Protein AF-A0AAV0YA44-F1 (afdb_monomer)

Solvent-accessible surface area (backbone atoms only — not comparable to full-atom values): 7292 Å² total; per-residue (Å²): 140,82,87,86,82,79,87,81,67,75,74,74,80,68,86,84,54,97,84,43,70,65,46,53,48,53,52,44,52,53,51,27,70,76,61,67,77,40,56,68,60,46,52,53,51,51,52,55,67,67,41,78,85,47,65,68,59,53,51,53,53,51,51,53,48,49,49,49,61,62,66,42,52,84,79,44,56,67,88,58,48,52,60,53,52,48,45,67,70,46,40,81,73,45,66,82,51,63,61,69,60,52,50,53,57,54,19,71,73,36,77,68,40,32,70,75,73,107

InterPro domains:
  IPR008906 HAT, C-terminal dimerisation domain [PF05699] (25-87)
  IPR012337 Ribonuclease H-like superfamily [SSF53098] (38-87)

Mean predicted aligned error: 12.28 Å

Sequence (118 aa):
MTSDSEDEFDSINCNSCWKCIACAFKIVTQLSCHSGMYNNLYQVFKYIMLLPSTQVTCERVFSKLKVIKTKLRSSLDQQHLEPLMLMAIEKDITLNVDKIKLIDDIAKSSKEMTRLLI

pLDDT: mean 75.14, std 14.19, range [29.17, 88.69]

Secondary structure (DSSP, 8-state):
--------------SS-SS-HHHHHHHHHHHHHHHSTTHHHHHHHHHHHHS-S-HHHHHHHHHHHHHIIIIITTTS-HHHHHHHHHHHHSHHHHTTS-HHHHHHHHHHH-HHHHHHH-

Structure (mmCIF, N/CA/C/O backbone):
data_AF-A0AAV0YA44-F1
#
_entry.id   AF-A0AAV0YA44-F1
#
loop_
_atom_site.group_PDB
_atom_site.id
_atom_site.type_symbol
_atom_site.label_atom_id
_atom_site.label_alt_id
_atom_site.label_comp_id
_at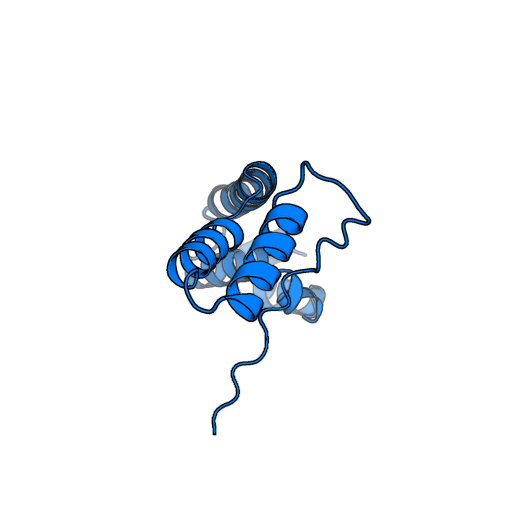om_site.label_asym_id
_atom_site.label_entity_id
_atom_site.label_seq_id
_atom_site.pdbx_PDB_ins_code
_atom_site.Cartn_x
_atom_site.Cartn_y
_atom_site.Cartn_z
_atom_site.occupancy
_atom_site.B_iso_or_equiv
_atom_site.auth_seq_id
_atom_site.auth_comp_id
_atom_site.auth_asym_id
_atom_site.auth_atom_id
_atom_site.pdbx_PDB_model_num
ATOM 1 N N . MET A 1 1 ? 28.865 -13.445 -1.579 1.00 29.17 1 MET A N 1
ATOM 2 C CA . MET A 1 1 ? 28.251 -12.814 -0.392 1.00 29.17 1 MET A CA 1
ATOM 3 C C . MET A 1 1 ? 28.233 -11.322 -0.647 1.00 29.17 1 MET A C 1
ATOM 5 O O . MET A 1 1 ? 29.306 -10.790 -0.864 1.00 29.17 1 MET A O 1
ATOM 9 N N . THR A 1 2 ? 27.119 -10.616 -0.731 1.00 29.84 2 THR A N 1
ATOM 10 C CA . THR A 1 2 ? 25.737 -10.887 -0.321 1.00 29.84 2 THR A CA 1
ATOM 11 C C . THR A 1 2 ? 24.782 -10.655 -1.490 1.00 29.84 2 THR A C 1
ATOM 13 O O . THR A 1 2 ? 25.008 -9.822 -2.358 1.00 29.84 2 THR A O 1
ATOM 16 N N . SER A 1 3 ? 23.776 -11.512 -1.511 1.00 36.09 3 SER A N 1
ATOM 17 C CA . SER A 1 3 ? 22.581 -11.547 -2.338 1.00 36.09 3 SER A CA 1
ATOM 18 C C . SER A 1 3 ? 21.635 -10.400 -1.985 1.00 36.09 3 SER A C 1
ATOM 20 O O . SER A 1 3 ? 21.159 -10.377 -0.854 1.00 36.09 3 SER A O 1
ATOM 22 N N . ASP A 1 4 ? 21.324 -9.544 -2.957 1.00 31.22 4 ASP A N 1
ATOM 23 C CA . ASP A 1 4 ? 20.154 -8.660 -2.921 1.00 31.22 4 ASP A CA 1
ATOM 24 C C . ASP A 1 4 ? 19.145 -9.168 -3.964 1.00 31.22 4 ASP A C 1
ATOM 26 O O . ASP A 1 4 ? 19.125 -8.763 -5.127 1.00 31.22 4 ASP A O 1
ATOM 30 N N . SER A 1 5 ? 18.375 -10.161 -3.529 1.00 45.78 5 SER A N 1
ATOM 31 C CA . SER A 1 5 ? 16.993 -10.412 -3.950 1.00 45.78 5 SER A CA 1
ATOM 32 C C . SER A 1 5 ? 16.136 -9.417 -3.130 1.00 45.78 5 SER A C 1
ATOM 34 O O . SER A 1 5 ? 16.493 -9.152 -1.989 1.00 45.78 5 SER A O 1
ATOM 36 N N . GLU A 1 6 ? 15.043 -8.788 -3.548 1.00 41.53 6 GLU A N 1
ATOM 37 C CA . GLU A 1 6 ? 13.995 -9.105 -4.511 1.00 41.53 6 GLU A CA 1
ATOM 38 C C . GLU A 1 6 ? 13.384 -7.757 -4.948 1.00 41.53 6 GLU A C 1
ATOM 40 O O . GLU A 1 6 ? 12.667 -7.128 -4.178 1.00 41.53 6 GLU A O 1
ATOM 45 N N . ASP A 1 7 ? 13.652 -7.292 -6.169 1.00 37.34 7 ASP A N 1
ATOM 46 C CA . ASP A 1 7 ? 12.777 -6.301 -6.808 1.00 37.34 7 ASP A CA 1
ATOM 47 C C . ASP A 1 7 ? 11.841 -7.091 -7.724 1.00 37.34 7 ASP A C 1
ATOM 49 O O . ASP A 1 7 ? 12.048 -7.175 -8.940 1.00 37.34 7 ASP A O 1
ATOM 53 N N . GLU A 1 8 ? 10.837 -7.741 -7.131 1.00 40.41 8 GLU A N 1
ATOM 54 C CA . GLU A 1 8 ? 9.731 -8.339 -7.878 1.00 40.41 8 GLU A CA 1
ATOM 55 C C . GLU A 1 8 ? 8.846 -7.198 -8.398 1.00 40.41 8 GLU A C 1
ATOM 57 O O . GLU A 1 8 ? 7.779 -6.871 -7.886 1.00 40.41 8 GLU A O 1
ATOM 62 N N . PHE A 1 9 ? 9.368 -6.510 -9.415 1.00 45.44 9 PHE A N 1
ATOM 63 C CA . PHE A 1 9 ? 8.619 -5.568 -10.222 1.00 45.44 9 PHE A CA 1
ATOM 64 C C . PHE A 1 9 ? 7.595 -6.408 -10.967 1.00 45.44 9 PHE A C 1
ATOM 66 O O . PHE A 1 9 ? 7.947 -7.043 -11.966 1.00 45.44 9 PHE A O 1
ATOM 73 N N . ASP A 1 10 ? 6.373 -6.463 -10.426 1.00 40.47 10 ASP A N 1
ATOM 74 C CA . ASP A 1 10 ? 5.229 -7.154 -11.010 1.00 40.47 10 ASP A CA 1
ATOM 75 C C . ASP A 1 10 ? 5.307 -7.014 -12.523 1.00 40.47 10 ASP A C 1
ATOM 77 O O . ASP A 1 10 ? 5.203 -5.915 -13.086 1.00 40.47 10 ASP A O 1
ATOM 81 N N . SER A 1 11 ? 5.640 -8.128 -13.175 1.00 48.25 11 SER A N 1
ATOM 82 C CA . SER A 1 11 ? 5.922 -8.111 -14.595 1.00 48.25 11 SER A CA 1
ATOM 83 C C . SER A 1 11 ? 4.658 -7.623 -15.291 1.00 48.25 11 SER A C 1
ATOM 85 O O . SER A 1 11 ? 3.640 -8.313 -15.333 1.00 48.25 11 SER A O 1
ATOM 87 N N . ILE A 1 12 ? 4.697 -6.396 -15.819 1.00 55.06 12 ILE A N 1
ATOM 88 C CA . ILE A 1 12 ? 3.664 -5.900 -16.721 1.00 55.06 12 ILE A CA 1
ATOM 89 C C . ILE A 1 12 ? 3.826 -6.747 -17.977 1.00 55.06 12 ILE A C 1
ATOM 91 O O . ILE A 1 12 ? 4.570 -6.405 -18.900 1.00 55.06 12 ILE A O 1
ATOM 95 N N . ASN A 1 13 ? 3.181 -7.912 -17.971 1.00 56.84 13 ASN A N 1
ATOM 96 C CA . ASN A 1 13 ? 3.210 -8.858 -19.063 1.00 56.84 13 ASN A CA 1
ATOM 97 C C . ASN A 1 13 ? 2.310 -8.316 -20.171 1.00 56.84 13 ASN A C 1
ATOM 99 O O . ASN A 1 13 ? 1.163 -8.720 -20.358 1.00 56.84 13 ASN A O 1
ATOM 103 N N . CYS A 1 14 ? 2.818 -7.305 -20.869 1.00 53.88 14 CYS A N 1
ATOM 104 C CA . CYS A 1 14 ? 2.181 -6.775 -22.049 1.00 53.88 14 CYS A CA 1
ATOM 105 C C . CYS A 1 14 ? 2.561 -7.667 -23.229 1.00 53.88 14 CYS A C 1
ATOM 107 O O . CYS A 1 14 ? 3.653 -7.554 -23.795 1.00 53.88 14 CYS A O 1
ATOM 109 N N . ASN A 1 15 ? 1.639 -8.548 -23.612 1.00 61.81 15 ASN A N 1
ATOM 110 C CA . ASN A 1 15 ? 1.715 -9.232 -24.892 1.00 61.81 15 ASN A CA 1
ATOM 111 C C . ASN A 1 15 ? 1.514 -8.194 -26.012 1.00 61.81 15 ASN A C 1
ATOM 113 O O . ASN A 1 15 ? 0.400 -7.785 -26.326 1.00 61.81 15 ASN A O 1
ATOM 117 N N . SER A 1 16 ? 2.644 -7.746 -26.570 1.00 61.41 16 SER A N 1
ATOM 118 C CA . SER A 1 16 ? 2.792 -7.047 -27.854 1.00 61.41 16 SER A CA 1
ATOM 119 C C . SER A 1 16 ? 2.024 -5.731 -28.042 1.00 61.41 16 SER A C 1
ATOM 121 O O . SER A 1 16 ? 1.274 -5.589 -29.007 1.00 61.41 16 SER A O 1
ATOM 123 N N . CYS A 1 17 ? 2.246 -4.717 -27.203 1.00 67.12 17 CYS A N 1
ATOM 124 C CA . CYS A 1 17 ? 1.828 -3.352 -27.546 1.00 67.12 17 CYS A CA 1
ATOM 125 C C . CYS A 1 17 ? 3.044 -2.430 -27.753 1.00 67.12 17 CYS A C 1
ATOM 127 O O . CYS A 1 17 ? 4.068 -2.569 -27.099 1.00 67.12 17 CYS A O 1
ATOM 129 N N . TRP A 1 18 ? 2.962 -1.491 -28.699 1.00 59.88 18 TRP A N 1
ATOM 130 C CA . TRP A 1 18 ? 4.047 -0.534 -28.997 1.00 59.88 18 TRP A CA 1
ATOM 131 C C . TRP A 1 18 ? 3.901 0.790 -28.233 1.00 59.88 18 TRP A C 1
ATOM 133 O O . TRP A 1 18 ? 4.608 1.756 -28.498 1.00 59.88 18 TRP A O 1
ATOM 143 N N . LYS A 1 19 ? 2.939 0.859 -27.308 1.00 68.50 19 LYS A N 1
ATOM 144 C CA . LYS A 1 19 ? 2.546 2.097 -26.621 1.00 68.50 19 LYS A CA 1
ATOM 145 C C . LYS A 1 19 ? 2.846 2.076 -25.123 1.00 68.50 19 LYS A C 1
ATOM 147 O O . LYS A 1 19 ? 2.660 3.094 -24.467 1.00 68.50 19 LYS A O 1
ATOM 152 N N . CYS A 1 20 ? 3.271 0.937 -24.570 1.00 76.31 20 CYS A N 1
ATOM 153 C CA . CYS A 1 20 ? 3.483 0.795 -23.135 1.00 76.31 20 CYS A CA 1
ATOM 154 C C 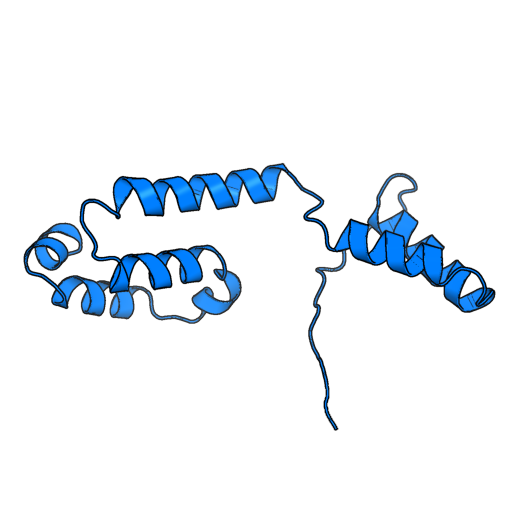. CYS A 1 20 ? 4.934 1.060 -22.727 1.00 76.31 20 CYS A C 1
ATOM 156 O O . CYS A 1 20 ? 5.872 0.646 -23.410 1.00 76.31 20 CYS A O 1
ATOM 158 N N . ILE A 1 21 ? 5.111 1.693 -21.567 1.00 74.62 21 ILE A N 1
ATOM 159 C CA . ILE A 1 21 ? 6.427 1.934 -20.963 1.00 74.62 21 ILE A CA 1
ATOM 160 C C . ILE A 1 21 ? 7.178 0.619 -20.694 1.00 74.62 21 ILE A C 1
ATOM 162 O O . ILE A 1 21 ? 8.373 0.553 -20.956 1.00 74.62 21 ILE A O 1
ATOM 166 N N . ALA A 1 22 ? 6.490 -0.459 -20.296 1.00 76.19 22 ALA A N 1
ATOM 167 C CA . ALA A 1 22 ? 7.114 -1.774 -20.096 1.00 76.19 22 ALA A CA 1
ATOM 168 C C . ALA A 1 22 ? 7.662 -2.387 -21.405 1.00 76.19 22 ALA A C 1
ATOM 170 O O . ALA A 1 22 ? 8.708 -3.032 -21.427 1.00 76.19 22 ALA A O 1
ATOM 171 N N . CYS A 1 23 ? 6.982 -2.132 -22.520 1.00 77.62 23 CYS A N 1
ATOM 172 C CA . CYS A 1 23 ? 7.342 -2.585 -23.856 1.00 77.62 23 CYS A CA 1
ATOM 173 C C . CYS A 1 23 ? 8.561 -1.802 -24.363 1.00 77.62 23 CYS A C 1
ATOM 175 O O . CYS A 1 23 ? 9.514 -2.389 -24.873 1.00 77.62 23 CYS A O 1
ATOM 177 N N . ALA A 1 24 ? 8.559 -0.482 -24.146 1.00 78.75 24 ALA A N 1
ATOM 178 C CA . ALA A 1 24 ? 9.704 0.383 -24.411 1.00 78.75 24 ALA A CA 1
ATOM 179 C C . ALA A 1 24 ? 10.922 -0.019 -23.562 1.00 78.75 24 ALA A C 1
ATOM 181 O O . ALA A 1 24 ? 12.025 -0.130 -24.091 1.00 78.75 24 ALA A O 1
ATOM 182 N N . PHE A 1 25 ? 10.720 -0.332 -22.278 1.00 80.31 25 PHE A N 1
ATOM 183 C CA . PHE A 1 25 ? 11.774 -0.820 -21.388 1.00 80.31 25 PHE A CA 1
ATOM 184 C C . PHE A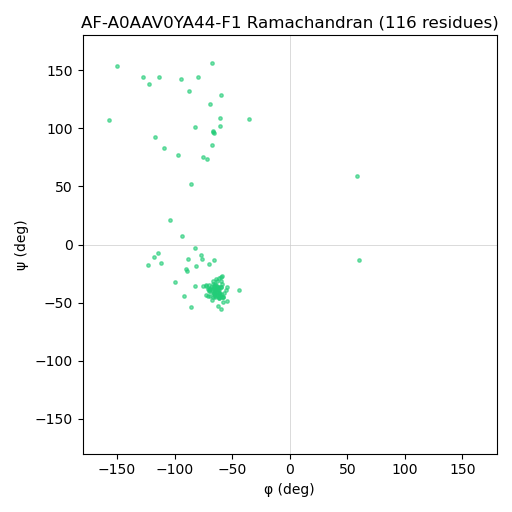 1 25 ? 12.396 -2.127 -21.897 1.00 80.31 25 PHE A C 1
ATOM 186 O O . PHE A 1 25 ? 13.617 -2.244 -21.935 1.00 80.31 25 PHE A O 1
ATOM 193 N N . LYS A 1 26 ? 11.582 -3.076 -22.382 1.00 81.00 26 LYS A N 1
ATOM 194 C CA . LYS A 1 26 ? 12.060 -4.338 -22.974 1.00 81.00 26 LYS A CA 1
ATOM 195 C C . LYS A 1 26 ? 12.926 -4.130 -24.224 1.00 81.00 26 LYS A C 1
ATOM 197 O O . LYS A 1 26 ? 13.899 -4.848 -24.427 1.00 81.00 26 LYS A O 1
ATOM 202 N N . ILE A 1 27 ? 12.595 -3.143 -25.056 1.00 79.75 27 ILE A N 1
ATOM 203 C CA . ILE A 1 27 ? 13.399 -2.791 -26.238 1.00 79.75 27 ILE A CA 1
ATOM 204 C C . ILE A 1 27 ? 14.732 -2.171 -25.802 1.00 79.75 27 ILE A C 1
ATOM 206 O O . ILE A 1 27 ? 15.787 -2.537 -26.318 1.00 79.75 27 ILE A O 1
ATOM 210 N N . VAL A 1 28 ? 14.697 -1.266 -24.820 1.00 79.38 28 VAL A N 1
ATOM 211 C CA . VAL A 1 28 ? 15.896 -0.619 -24.271 1.00 79.38 28 VAL A CA 1
ATOM 212 C C . VAL A 1 28 ? 16.843 -1.643 -23.640 1.00 79.38 28 VAL A C 1
ATOM 214 O O . VAL A 1 28 ? 18.047 -1.571 -23.871 1.00 79.38 28 VAL A O 1
ATOM 217 N N . THR A 1 29 ? 16.333 -2.627 -22.894 1.00 77.00 29 THR A N 1
ATOM 218 C CA . THR A 1 29 ? 17.168 -3.683 -22.298 1.00 77.00 29 THR A CA 1
ATOM 219 C C . THR A 1 29 ? 17.805 -4.585 -23.348 1.00 77.00 29 THR A C 1
ATOM 221 O O . THR A 1 29 ? 18.997 -4.880 -23.254 1.00 77.00 29 THR A O 1
ATOM 224 N N . GLN A 1 30 ? 17.054 -4.970 -24.384 1.00 78.75 30 GLN A N 1
ATOM 225 C CA . GLN A 1 30 ? 17.587 -5.742 -25.509 1.00 78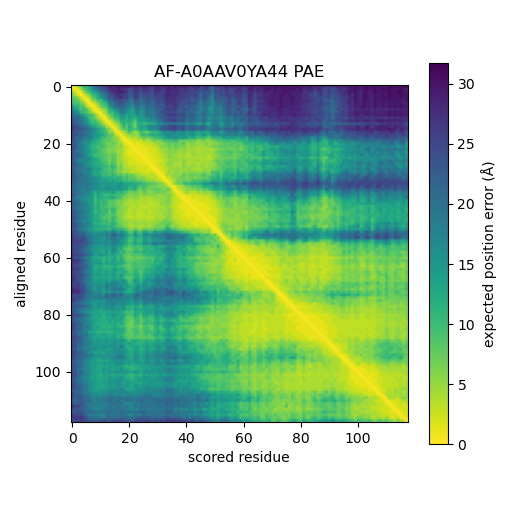.75 30 GLN A CA 1
ATOM 226 C C . GLN A 1 30 ? 18.685 -4.976 -26.264 1.00 78.75 30 GLN A C 1
ATOM 228 O O . GLN A 1 30 ? 19.725 -5.552 -26.586 1.00 78.75 30 GLN A O 1
ATOM 233 N N . LEU A 1 31 ? 18.500 -3.673 -26.494 1.00 74.50 31 LEU A N 1
ATOM 234 C CA . LEU A 1 31 ? 19.471 -2.836 -27.203 1.00 74.50 31 LEU A CA 1
ATOM 235 C C . LEU A 1 31 ? 20.758 -2.610 -26.390 1.00 74.50 31 LEU A C 1
ATOM 237 O O . LEU A 1 31 ? 21.860 -2.639 -26.942 1.00 74.50 31 LEU A O 1
ATOM 241 N N . SER A 1 32 ? 20.636 -2.436 -25.073 1.00 75.88 32 SER A N 1
ATOM 242 C CA . SER A 1 32 ? 21.786 -2.333 -24.168 1.00 75.88 32 SER A CA 1
ATOM 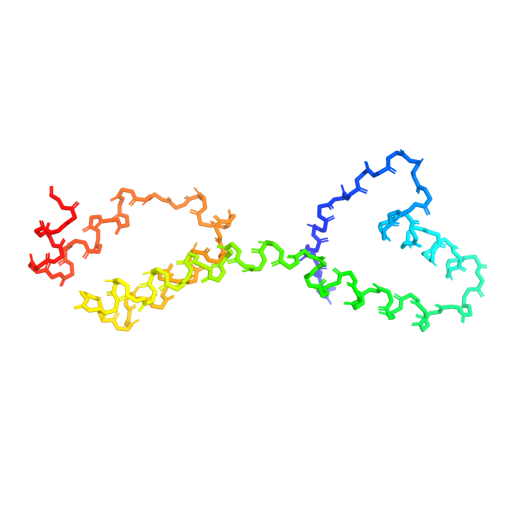243 C C . SER A 1 32 ? 22.587 -3.635 -24.092 1.00 75.88 32 SER A C 1
ATOM 245 O O . SER A 1 32 ? 23.813 -3.581 -24.027 1.00 75.88 32 SER A O 1
ATOM 247 N N . CYS A 1 33 ? 21.919 -4.794 -24.162 1.00 65.38 33 CYS A N 1
ATOM 248 C CA . CYS A 1 33 ? 22.562 -6.111 -24.170 1.00 65.38 33 CYS A CA 1
ATOM 249 C C . CYS A 1 33 ? 23.301 -6.400 -25.489 1.00 65.38 33 CYS A C 1
ATOM 251 O O . CYS A 1 33 ? 24.399 -6.947 -25.463 1.00 65.38 33 CYS A O 1
ATOM 253 N N . HIS A 1 34 ? 22.737 -5.992 -26.631 1.00 69.00 34 HIS A N 1
ATOM 254 C CA . HIS A 1 34 ? 23.349 -6.217 -27.943 1.00 69.00 34 HIS A CA 1
ATOM 255 C C . HIS A 1 34 ? 24.541 -5.287 -28.221 1.00 69.00 34 HIS A C 1
ATOM 257 O O . HIS A 1 34 ? 25.504 -5.697 -28.865 1.00 69.00 34 HIS A O 1
ATOM 263 N N . SER A 1 35 ? 24.483 -4.032 -27.762 1.00 63.31 35 SER A N 1
ATOM 264 C CA . SER A 1 35 ? 25.429 -3.007 -28.218 1.00 63.31 35 SER A CA 1
ATOM 265 C C . SER A 1 35 ? 26.319 -2.420 -27.122 1.00 63.31 35 SER A C 1
ATOM 267 O O . SER A 1 35 ? 27.235 -1.686 -27.467 1.00 63.31 35 SER A O 1
ATOM 269 N N . GLY A 1 36 ? 26.084 -2.673 -25.825 1.00 66.25 36 GLY A N 1
ATOM 270 C CA . GLY A 1 36 ? 26.913 -2.195 -24.695 1.00 66.25 36 GLY A CA 1
ATOM 271 C C . GLY A 1 36 ? 27.047 -0.665 -24.530 1.00 66.25 36 GLY A C 1
ATOM 272 O O . GLY A 1 36 ? 27.471 -0.183 -23.484 1.00 66.25 36 GLY A O 1
ATOM 273 N N . MET A 1 37 ? 26.655 0.119 -25.537 1.00 69.06 37 MET A N 1
ATOM 274 C CA . MET A 1 37 ? 26.828 1.571 -25.628 1.00 69.06 37 MET A CA 1
ATOM 275 C C . MET A 1 37 ? 25.671 2.361 -24.996 1.00 69.06 37 MET A C 1
ATOM 277 O O . MET A 1 37 ? 25.802 3.559 -24.762 1.00 69.06 37 MET A O 1
ATOM 281 N N . TYR A 1 38 ? 24.547 1.707 -24.680 1.00 73.06 38 TYR A N 1
ATOM 282 C CA . TYR A 1 38 ? 23.311 2.362 -24.221 1.00 73.06 38 TYR A CA 1
ATOM 283 C C . TYR A 1 38 ? 23.045 2.233 -22.710 1.00 73.06 38 TYR A C 1
ATOM 285 O O . TYR A 1 38 ? 21.920 2.439 -22.253 1.00 73.06 38 TYR A O 1
ATOM 293 N N . ASN A 1 39 ? 24.082 1.965 -21.908 1.00 78.69 39 ASN A N 1
ATOM 294 C CA . ASN A 1 39 ? 23.972 1.827 -20.448 1.00 78.69 39 ASN A CA 1
ATOM 295 C C . ASN A 1 39 ? 23.339 3.049 -19.762 1.00 78.69 39 ASN A C 1
ATOM 297 O O . ASN A 1 39 ? 22.513 2.893 -18.867 1.00 78.69 39 ASN A O 1
ATOM 301 N N . ASN A 1 40 ? 23.660 4.266 -20.214 1.00 81.50 40 ASN A N 1
ATOM 302 C CA . ASN A 1 40 ? 23.061 5.488 -19.664 1.00 81.50 40 ASN A CA 1
ATOM 303 C C . ASN A 1 40 ? 21.548 5.548 -19.906 1.00 81.50 40 ASN A C 1
ATOM 305 O O . ASN A 1 40 ? 20.790 5.949 -19.027 1.00 81.50 40 ASN A O 1
ATOM 309 N N . LEU A 1 41 ? 21.102 5.108 -21.083 1.00 82.12 41 LEU A N 1
ATOM 310 C CA . LEU A 1 41 ? 19.689 5.102 -21.444 1.00 82.12 41 LEU A CA 1
ATOM 311 C C . LEU A 1 41 ? 18.932 4.045 -20.631 1.00 82.12 41 LEU A C 1
ATOM 313 O O . LEU A 1 41 ? 17.856 4.329 -20.114 1.00 82.12 41 LEU A O 1
ATOM 317 N N . TYR A 1 42 ? 19.538 2.874 -20.419 1.00 82.75 42 TYR A N 1
ATOM 318 C CA . TYR A 1 42 ? 19.005 1.862 -19.506 1.00 82.75 42 TYR A CA 1
ATOM 319 C C . TYR A 1 42 ? 18.842 2.390 -18.073 1.00 82.75 42 TYR A C 1
ATOM 321 O O . TYR A 1 42 ? 17.779 2.208 -17.482 1.00 82.75 42 TYR A O 1
ATOM 329 N N . GLN A 1 43 ? 19.838 3.102 -17.537 1.00 82.94 43 GLN A N 1
ATOM 330 C CA . GLN A 1 43 ? 19.756 3.654 -16.181 1.00 82.94 43 GLN A CA 1
ATOM 331 C C . GLN A 1 43 ? 18.659 4.713 -16.044 1.00 82.94 43 GLN A C 1
ATOM 333 O O . GLN A 1 43 ? 17.869 4.656 -15.106 1.00 82.94 43 GLN A O 1
ATOM 338 N N . VAL A 1 44 ? 18.543 5.638 -17.001 1.00 85.25 44 VAL A N 1
ATOM 339 C CA . VAL A 1 44 ? 17.465 6.643 -17.002 1.00 85.25 44 VAL A CA 1
ATOM 340 C C . VAL A 1 44 ? 16.091 5.972 -17.032 1.00 85.25 44 VAL A C 1
ATOM 342 O O . VAL A 1 44 ? 15.217 6.319 -16.242 1.00 85.25 44 VAL A O 1
ATOM 345 N N . PHE A 1 45 ? 15.907 4.967 -17.888 1.00 80.56 45 PHE A N 1
ATOM 346 C CA . PHE A 1 45 ? 14.651 4.222 -17.957 1.00 80.56 45 PHE A CA 1
ATOM 347 C C . PHE A 1 45 ? 14.366 3.408 -16.690 1.00 80.56 45 PHE A C 1
ATOM 349 O O . PHE A 1 45 ? 13.208 3.311 -16.287 1.00 80.56 45 PHE A O 1
ATOM 356 N N . LYS A 1 46 ? 15.399 2.880 -16.025 1.00 82.38 46 LYS A N 1
ATOM 357 C CA . LYS A 1 46 ? 15.268 2.232 -14.717 1.00 82.38 46 LYS A CA 1
ATOM 358 C C . LYS A 1 46 ? 14.741 3.213 -13.666 1.00 82.38 46 LYS A C 1
ATOM 360 O O . LYS A 1 46 ? 13.804 2.876 -12.949 1.00 82.38 46 LYS A O 1
ATOM 365 N N . TYR A 1 47 ? 15.263 4.440 -13.617 1.00 83.88 47 TYR A N 1
ATOM 366 C CA . TYR A 1 47 ? 14.746 5.474 -12.711 1.00 83.88 47 TYR A CA 1
ATOM 367 C C . TYR A 1 47 ? 13.309 5.888 -13.045 1.00 83.88 47 TYR A C 1
ATOM 369 O O . TYR A 1 47 ? 12.508 6.085 -12.138 1.00 83.88 47 TYR A O 1
ATOM 377 N N . ILE A 1 48 ? 12.957 5.978 -14.329 1.00 81.56 48 ILE A N 1
ATOM 378 C CA . ILE A 1 48 ? 11.587 6.291 -14.766 1.00 81.56 48 ILE A CA 1
ATOM 379 C C . ILE A 1 48 ? 10.601 5.181 -14.377 1.00 81.56 48 ILE A C 1
ATOM 381 O O . ILE A 1 48 ? 9.476 5.488 -14.000 1.00 81.56 48 ILE A O 1
ATOM 385 N N . MET A 1 49 ? 11.014 3.912 -14.444 1.00 74.12 49 MET A N 1
ATOM 386 C CA . MET A 1 49 ? 10.208 2.773 -13.982 1.00 74.12 49 MET A CA 1
ATOM 387 C C . MET A 1 49 ? 10.071 2.740 -12.454 1.00 74.12 49 MET A C 1
ATOM 389 O O . MET A 1 49 ? 9.022 2.353 -11.952 1.00 74.12 49 MET A O 1
ATOM 393 N N . LEU A 1 50 ? 11.111 3.158 -11.723 1.00 76.62 50 LEU A N 1
ATOM 394 C CA . LEU A 1 50 ? 11.098 3.235 -10.259 1.00 76.62 50 LEU A CA 1
ATOM 395 C C . LEU A 1 50 ? 10.229 4.391 -9.742 1.00 76.62 50 LEU A C 1
ATOM 397 O O . LEU A 1 50 ? 9.587 4.281 -8.699 1.00 76.62 50 LEU A O 1
ATOM 401 N N . LEU A 1 51 ? 10.208 5.513 -10.465 1.00 76.12 51 LEU A N 1
AT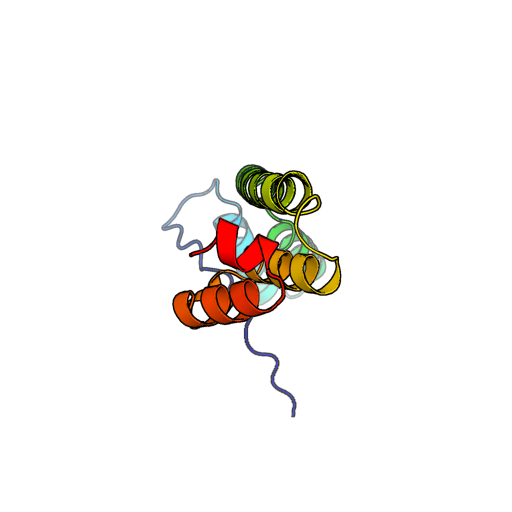OM 402 C CA . LEU A 1 51 ? 9.282 6.601 -10.184 1.00 76.12 51 LEU A CA 1
ATOM 403 C C . LEU A 1 51 ? 7.858 6.050 -10.316 1.00 76.12 51 LEU A C 1
ATOM 405 O O . LEU A 1 51 ? 7.544 5.435 -11.335 1.00 76.12 51 LEU A O 1
ATOM 409 N N . PRO A 1 52 ? 6.982 6.248 -9.316 1.00 63.38 52 PRO A N 1
ATOM 410 C CA . PRO A 1 52 ? 5.655 5.661 -9.338 1.00 63.38 52 PRO A CA 1
ATOM 411 C C . PRO A 1 52 ? 4.890 6.167 -10.563 1.00 63.38 52 PRO A C 1
ATOM 413 O O . PRO A 1 52 ? 4.377 7.283 -10.600 1.00 63.38 52 PRO A O 1
ATOM 416 N N . SER A 1 53 ? 4.822 5.313 -11.584 1.00 58.53 53 SER A N 1
ATOM 417 C CA . SER A 1 53 ? 4.282 5.636 -12.907 1.00 58.53 53 SER A CA 1
ATOM 418 C C . SER A 1 53 ? 2.780 5.931 -12.876 1.00 58.53 53 SER A C 1
ATOM 420 O O . SER A 1 53 ? 2.232 6.435 -13.857 1.00 58.53 53 SER A O 1
ATOM 422 N N . THR A 1 54 ? 2.091 5.610 -11.779 1.00 63.66 54 THR A N 1
ATOM 423 C CA . THR A 1 54 ? 0.643 5.764 -11.660 1.00 63.66 54 THR A CA 1
ATOM 424 C C . THR A 1 54 ? 0.311 6.766 -10.561 1.00 63.66 54 THR A C 1
ATOM 426 O O . THR A 1 54 ? 0.130 6.415 -9.396 1.00 63.66 54 THR A O 1
ATOM 429 N N . GLN A 1 55 ? 0.169 8.035 -10.954 1.00 66.19 55 GLN A N 1
ATOM 430 C CA . GLN A 1 55 ? -0.341 9.112 -10.096 1.00 66.19 55 GLN A CA 1
ATOM 431 C C . GLN A 1 55 ? -1.581 8.667 -9.294 1.00 66.19 55 GLN A C 1
ATOM 433 O O . GLN A 1 55 ? -1.681 8.933 -8.101 1.00 66.19 55 GLN A O 1
ATOM 438 N N . VAL A 1 56 ? -2.468 7.883 -9.917 1.00 74.12 56 VAL A N 1
ATOM 439 C CA . VAL A 1 56 ? -3.690 7.341 -9.301 1.00 74.12 56 VAL A CA 1
ATOM 440 C C . VAL A 1 56 ? -3.410 6.428 -8.097 1.00 74.12 56 VAL A C 1
ATOM 442 O O . VAL A 1 56 ? -4.144 6.464 -7.108 1.00 74.12 56 VAL A O 1
ATOM 445 N N . THR A 1 57 ? -2.367 5.597 -8.147 1.00 71.81 57 THR A N 1
ATOM 446 C CA . THR A 1 57 ? -2.022 4.695 -7.034 1.00 71.81 57 THR A CA 1
ATOM 447 C C . THR A 1 57 ? -1.471 5.493 -5.863 1.00 71.81 57 THR A C 1
ATOM 449 O O . THR A 1 57 ? -1.925 5.304 -4.734 1.00 71.81 57 THR A O 1
ATOM 452 N N . CYS A 1 58 ? -0.587 6.457 -6.137 1.00 77.62 58 CYS A N 1
ATOM 453 C CA . CYS A 1 58 ? -0.092 7.393 -5.132 1.00 77.62 58 CYS A CA 1
ATOM 454 C C . CYS A 1 58 ? -1.238 8.173 -4.484 1.00 77.62 58 CYS A C 1
ATOM 456 O O . CYS A 1 58 ? -1.350 8.184 -3.262 1.00 77.62 58 CYS A O 1
ATOM 458 N N . GLU A 1 59 ? -2.139 8.762 -5.274 1.00 81.06 59 GLU A N 1
ATOM 459 C CA . GLU A 1 59 ? -3.313 9.482 -4.767 1.00 81.06 59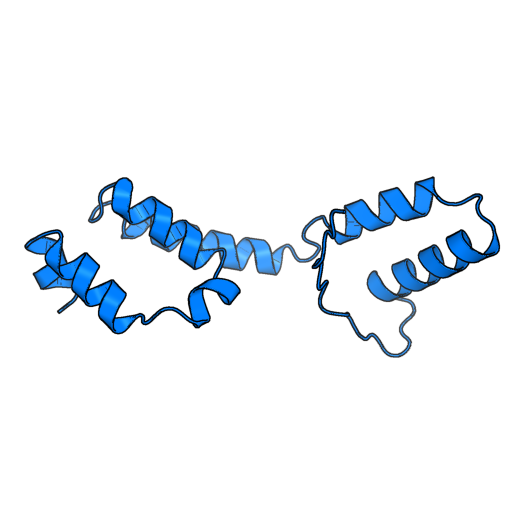 GLU A CA 1
ATOM 460 C C . GLU A 1 59 ? -4.188 8.593 -3.875 1.00 81.06 59 GLU A C 1
ATOM 462 O O . GLU A 1 59 ? -4.624 9.017 -2.802 1.00 81.06 59 GLU A O 1
ATOM 467 N N . ARG A 1 60 ? -4.403 7.330 -4.265 1.00 83.75 60 ARG A N 1
ATOM 468 C CA . ARG A 1 60 ? -5.169 6.366 -3.466 1.00 83.75 60 ARG A CA 1
ATOM 469 C C . ARG A 1 60 ? -4.478 6.033 -2.141 1.00 83.75 60 ARG A C 1
ATOM 471 O O . ARG A 1 60 ? -5.164 5.948 -1.119 1.00 83.75 60 ARG A O 1
ATOM 478 N N . VAL A 1 61 ? -3.159 5.835 -2.135 1.00 84.25 61 VAL A N 1
ATOM 479 C CA . VAL A 1 61 ? -2.378 5.559 -0.915 1.00 84.25 61 VAL A CA 1
ATOM 480 C C . VAL A 1 61 ? -2.354 6.790 -0.006 1.00 84.25 61 VAL A C 1
ATOM 482 O O . VAL A 1 61 ? -2.710 6.686 1.168 1.00 84.25 61 VAL A O 1
ATOM 485 N N . PHE A 1 62 ? -2.061 7.973 -0.548 1.00 83.88 62 PHE A N 1
ATOM 486 C CA . PHE A 1 62 ? -2.061 9.229 0.205 1.00 83.88 62 PHE A CA 1
ATOM 487 C C . PHE A 1 62 ? -3.439 9.595 0.750 1.00 83.88 62 PHE A C 1
ATOM 489 O O . PHE A 1 62 ? -3.532 10.092 1.868 1.00 83.88 62 PHE A O 1
ATOM 496 N N . SER A 1 63 ? -4.518 9.314 0.018 1.00 87.56 63 SER A N 1
ATOM 497 C CA . SER A 1 63 ? -5.883 9.505 0.516 1.00 87.56 63 SER A CA 1
ATOM 498 C C . SER A 1 63 ? -6.150 8.639 1.753 1.00 87.56 63 SER A C 1
ATOM 500 O O . SER A 1 63 ? -6.627 9.139 2.774 1.00 87.56 63 SER A O 1
ATOM 502 N N . LYS A 1 64 ? -5.747 7.360 1.724 1.00 85.50 64 LYS A N 1
ATOM 503 C CA . LYS A 1 64 ? -5.861 6.459 2.885 1.00 85.50 64 LYS A CA 1
ATOM 504 C C . LYS A 1 64 ? -4.987 6.916 4.055 1.00 85.50 64 LYS A C 1
ATOM 506 O O . LYS A 1 64 ? -5.474 6.975 5.182 1.00 85.50 64 LYS A O 1
ATOM 511 N N . LEU A 1 65 ? -3.737 7.299 3.797 1.00 88.31 65 LEU A N 1
ATOM 512 C CA . LEU A 1 65 ? -2.834 7.833 4.820 1.00 88.31 65 LEU A CA 1
ATOM 513 C C . LEU A 1 65 ? -3.353 9.132 5.433 1.00 88.31 65 LEU A C 1
ATOM 515 O O . LEU A 1 65 ? -3.265 9.312 6.642 1.00 88.31 65 LEU A O 1
ATOM 519 N N . LYS A 1 66 ? -3.949 10.017 4.629 1.00 88.25 66 LYS A N 1
ATOM 520 C CA . LYS A 1 66 ? -4.593 11.240 5.113 1.00 88.25 66 LYS A CA 1
ATOM 521 C C . LYS A 1 66 ? -5.737 10.908 6.065 1.00 88.25 66 LYS A C 1
ATOM 523 O O . LYS A 1 66 ? -5.835 11.522 7.118 1.00 88.25 66 LYS A O 1
ATOM 528 N N . VAL A 1 67 ? -6.567 9.915 5.746 1.00 84.44 67 VAL A N 1
ATOM 529 C CA . VAL A 1 67 ? -7.631 9.465 6.657 1.00 84.44 67 VAL A CA 1
ATOM 530 C C . VAL A 1 67 ? -7.048 8.942 7.971 1.00 84.44 67 VAL A C 1
ATOM 532 O O . VAL A 1 67 ? -7.525 9.351 9.0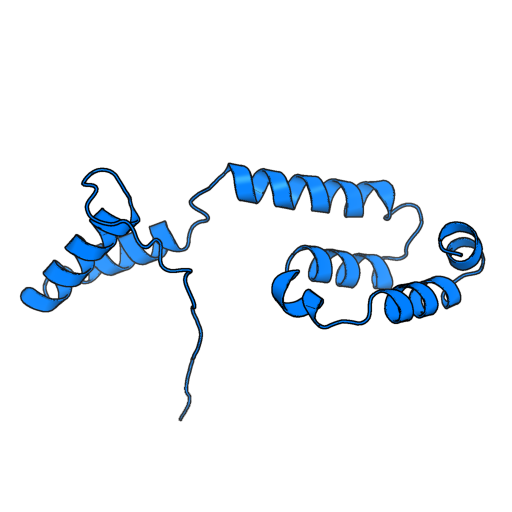26 1.00 84.44 67 VAL A O 1
ATOM 535 N N . ILE A 1 68 ? -6.004 8.110 7.925 1.00 85.38 68 ILE A N 1
ATOM 536 C CA . ILE A 1 68 ? -5.327 7.591 9.125 1.00 85.38 68 ILE A CA 1
ATOM 537 C C . ILE A 1 68 ? -4.763 8.754 9.952 1.00 85.38 68 ILE A C 1
ATOM 539 O O . ILE A 1 68 ? -5.147 8.951 11.101 1.00 85.38 68 ILE A O 1
ATOM 543 N N . LYS A 1 69 ? -3.936 9.604 9.344 1.00 85.19 69 LYS A N 1
ATOM 544 C CA . LYS A 1 69 ? -3.293 10.742 10.006 1.00 85.19 69 LYS A CA 1
ATOM 545 C C . LYS A 1 69 ? -4.279 11.798 10.504 1.00 85.19 69 LYS A C 1
ATOM 547 O O . LYS A 1 69 ? -3.966 12.488 11.459 1.00 85.19 69 LYS A O 1
ATOM 552 N N . THR A 1 70 ? -5.436 11.990 9.880 1.00 83.69 70 THR A N 1
ATOM 553 C CA . THR A 1 70 ? -6.388 13.025 10.314 1.00 83.69 70 THR A CA 1
ATOM 554 C C . THR A 1 70 ? -7.410 12.485 11.306 1.00 83.69 70 THR A C 1
ATOM 556 O O . THR A 1 70 ? -7.673 13.146 12.303 1.00 83.69 70 THR A O 1
ATOM 559 N N . LYS A 1 71 ? -7.982 11.298 11.070 1.00 78.94 71 LYS A N 1
ATOM 560 C CA . LYS A 1 71 ? -9.039 10.755 11.936 1.00 78.94 71 LYS A CA 1
ATOM 561 C C . LYS A 1 71 ? -8.501 10.058 13.178 1.00 78.94 71 LYS A C 1
ATOM 563 O O . LYS A 1 71 ? -9.133 10.137 14.221 1.00 78.94 71 LYS A O 1
ATOM 568 N N . LEU A 1 72 ? -7.361 9.374 13.077 1.00 76.06 72 LEU A N 1
ATOM 569 C CA . LEU A 1 72 ? -6.816 8.620 14.207 1.00 76.06 72 LEU A CA 1
ATOM 570 C C . LEU A 1 72 ? -5.875 9.459 15.079 1.00 76.06 72 LEU A C 1
ATOM 572 O O . LEU A 1 72 ? -5.711 9.150 16.250 1.00 76.06 72 LEU A O 1
ATOM 576 N N . ARG A 1 73 ? -5.310 10.561 14.571 1.00 81.88 73 ARG A N 1
ATOM 577 C CA . ARG A 1 73 ? -4.399 11.442 15.333 1.00 81.88 73 ARG A CA 1
ATOM 578 C C . ARG A 1 73 ? -5.033 12.085 16.561 1.00 81.88 73 ARG A C 1
ATOM 580 O O . ARG A 1 73 ? -4.314 12.382 17.507 1.00 81.88 73 ARG A O 1
ATOM 587 N N . SER A 1 74 ? -6.345 12.312 16.544 1.00 77.44 74 SER A N 1
ATOM 588 C CA . SER A 1 74 ? -7.088 12.837 17.695 1.00 77.44 74 SER A CA 1
ATOM 589 C C . SER A 1 74 ? -7.343 11.790 18.783 1.00 77.44 74 SER A C 1
ATOM 591 O O . SER A 1 74 ? -7.758 12.157 19.875 1.00 77.44 74 SER A O 1
ATOM 593 N N . SER A 1 75 ? -7.123 10.506 18.487 1.00 75.25 75 SER A N 1
ATOM 594 C CA . SER A 1 75 ? -7.473 9.378 19.363 1.00 75.25 75 SER A CA 1
ATOM 595 C C . SER A 1 75 ? -6.280 8.481 19.714 1.00 75.25 75 SER A C 1
ATOM 597 O O . SER A 1 75 ? -6.357 7.729 20.678 1.00 75.25 75 SER A O 1
ATOM 599 N N . LEU A 1 76 ? -5.184 8.560 18.953 1.00 79.50 76 LEU A N 1
ATOM 600 C CA . LEU A 1 76 ? -3.978 7.750 19.106 1.00 79.50 76 LEU A CA 1
ATOM 601 C C . LEU A 1 76 ? -2.740 8.618 19.331 1.00 79.50 76 LEU A C 1
ATOM 603 O O . LEU A 1 76 ? -2.527 9.618 18.639 1.00 79.50 76 LEU A O 1
ATOM 607 N N . ASP A 1 77 ? -1.893 8.175 20.260 1.00 83.06 77 ASP A N 1
ATOM 608 C CA . ASP A 1 77 ? -0.553 8.724 20.433 1.00 83.06 77 ASP A CA 1
ATOM 609 C C . ASP A 1 77 ? 0.344 8.389 19.227 1.00 83.06 77 ASP A C 1
ATOM 611 O O . ASP A 1 77 ? 0.111 7.415 18.499 1.00 83.06 77 ASP A O 1
ATOM 615 N N . GLN A 1 78 ? 1.381 9.200 19.013 1.00 84.19 78 GLN A N 1
ATOM 616 C CA . GLN A 1 78 ? 2.327 9.024 17.913 1.00 84.19 78 GLN A CA 1
ATOM 617 C C . GLN A 1 78 ? 2.940 7.615 17.900 1.00 84.19 78 GLN A C 1
ATOM 619 O O . GLN A 1 78 ? 3.080 7.036 16.823 1.00 84.19 78 GLN A O 1
ATOM 624 N N . GLN A 1 79 ? 3.208 7.038 19.078 1.00 85.25 79 GLN A N 1
ATOM 625 C CA . GLN A 1 79 ? 3.772 5.690 19.220 1.00 85.25 79 GLN A CA 1
ATOM 626 C C . GLN A 1 79 ? 2.910 4.590 18.584 1.00 85.25 79 GLN A C 1
ATOM 628 O O . GLN A 1 79 ? 3.437 3.570 18.150 1.00 85.25 79 GLN A O 1
ATOM 633 N N . HIS A 1 80 ? 1.595 4.797 18.485 1.00 84.06 80 HIS A N 1
ATOM 634 C CA . HIS A 1 80 ? 0.676 3.859 17.838 1.00 84.06 80 HIS A CA 1
ATOM 635 C C . HIS A 1 80 ? 0.313 4.277 16.410 1.00 84.06 80 HIS A C 1
ATOM 637 O O . HIS A 1 80 ? 0.092 3.422 15.556 1.00 84.06 80 HIS A O 1
ATOM 643 N N . LEU A 1 81 ? 0.258 5.580 16.125 1.00 87.00 81 LEU A N 1
ATOM 644 C CA . LEU A 1 81 ? -0.129 6.087 14.809 1.00 87.00 81 LEU A CA 1
ATOM 645 C C . LEU A 1 81 ? 0.922 5.785 13.731 1.00 87.00 81 LEU A C 1
ATOM 647 O O . LEU A 1 81 ? 0.570 5.448 12.602 1.00 87.00 81 LEU A O 1
ATOM 651 N N . GLU A 1 82 ? 2.201 5.913 14.070 1.00 87.81 82 GLU A N 1
ATOM 652 C CA . GLU A 1 82 ? 3.321 5.690 13.156 1.00 87.81 82 GLU A CA 1
ATOM 653 C C . GLU A 1 82 ? 3.414 4.249 12.629 1.00 87.81 82 GLU A C 1
ATOM 655 O O . GLU A 1 82 ? 3.366 4.076 11.406 1.00 87.81 82 GLU A O 1
ATOM 660 N N . PRO A 1 83 ? 3.427 3.204 13.481 1.00 87.38 83 PRO A N 1
ATOM 661 C CA . PRO A 1 83 ? 3.414 1.828 12.991 1.00 87.38 83 PRO A CA 1
ATOM 662 C C . PRO A 1 83 ? 2.129 1.500 12.219 1.00 87.38 83 PRO A C 1
ATOM 664 O O . PRO A 1 83 ? 2.171 0.742 11.253 1.00 87.38 83 PRO A O 1
ATOM 667 N N . LEU A 1 84 ? 0.988 2.106 12.571 1.00 86.38 84 LEU A N 1
ATOM 668 C CA . LEU A 1 84 ? -0.270 1.906 11.844 1.00 86.38 84 LEU A CA 1
ATOM 669 C C . LEU A 1 84 ? -0.239 2.511 10.431 1.00 86.38 84 LEU A C 1
ATOM 671 O O . LEU A 1 84 ? -0.794 1.934 9.494 1.00 86.38 84 LEU A O 1
ATOM 675 N N . MET A 1 85 ? 0.418 3.663 10.260 1.00 88.25 85 MET A N 1
ATOM 676 C CA . MET A 1 85 ? 0.672 4.241 8.938 1.00 88.25 85 MET A CA 1
ATOM 677 C C . MET A 1 85 ? 1.627 3.367 8.127 1.00 88.25 85 MET A C 1
ATOM 679 O O . MET A 1 85 ? 1.361 3.145 6.947 1.00 88.25 85 MET A O 1
ATOM 683 N N . LEU A 1 86 ? 2.682 2.836 8.752 1.00 88.69 86 LEU A N 1
ATOM 684 C CA . LEU A 1 86 ? 3.631 1.945 8.087 1.00 88.69 86 LEU A CA 1
ATOM 685 C C . LEU A 1 86 ? 2.940 0.669 7.587 1.00 88.69 86 LEU A C 1
ATOM 687 O O . LEU A 1 86 ? 3.045 0.339 6.413 1.00 88.69 86 LEU A O 1
ATOM 691 N N . MET A 1 87 ? 2.114 0.039 8.425 1.00 86.38 87 MET A N 1
ATOM 692 C CA . MET A 1 87 ? 1.271 -1.103 8.043 1.00 86.38 87 MET A CA 1
ATOM 693 C C . MET A 1 87 ? 0.283 -0.785 6.906 1.00 86.38 87 MET A C 1
ATOM 695 O O . MET A 1 87 ? -0.122 -1.666 6.147 1.00 86.38 87 MET A O 1
ATOM 699 N N . ALA A 1 88 ? -0.145 0.474 6.772 1.00 85.50 88 ALA A N 1
ATOM 700 C CA . ALA A 1 88 ? -1.025 0.904 5.689 1.00 85.50 88 ALA A CA 1
ATOM 701 C C . ALA A 1 88 ? -0.290 1.176 4.364 1.00 85.50 88 ALA A C 1
ATOM 703 O O . ALA A 1 88 ? -0.955 1.221 3.324 1.00 85.50 88 ALA A O 1
ATOM 704 N N . ILE A 1 89 ? 1.028 1.372 4.399 1.00 86.94 89 ILE A N 1
ATOM 705 C CA . ILE A 1 89 ? 1.893 1.470 3.217 1.00 86.94 89 ILE A CA 1
ATOM 706 C C . ILE A 1 89 ? 2.310 0.057 2.810 1.00 86.94 89 ILE A C 1
ATOM 708 O O . ILE A 1 89 ? 1.993 -0.377 1.708 1.00 86.94 89 ILE A O 1
ATOM 712 N N . GLU A 1 90 ? 2.876 -0.688 3.756 1.00 86.00 90 GLU A N 1
ATOM 713 C CA . GLU A 1 90 ? 3.401 -2.046 3.596 1.00 86.00 90 GLU A CA 1
ATOM 714 C C . GLU A 1 90 ? 2.313 -3.104 3.784 1.00 86.00 90 GLU A C 1
ATOM 716 O O . GLU A 1 90 ? 2.407 -4.030 4.600 1.00 86.00 90 GLU A O 1
ATOM 721 N N . LYS A 1 91 ? 1.209 -2.938 3.053 1.00 81.06 91 LYS A N 1
ATOM 722 C CA . LYS A 1 91 ? 0.051 -3.824 3.198 1.00 81.06 91 LYS A CA 1
ATOM 723 C C . LYS A 1 91 ? 0.381 -5.256 2.845 1.00 81.06 91 LYS A C 1
ATOM 725 O O . LYS A 1 91 ? -0.126 -6.133 3.534 1.00 81.06 91 LYS A O 1
ATOM 730 N N . ASP A 1 92 ? 1.213 -5.462 1.833 1.00 82.31 92 ASP A N 1
ATOM 731 C CA . ASP A 1 92 ? 1.547 -6.785 1.310 1.00 82.31 92 ASP A CA 1
ATOM 732 C C . ASP A 1 92 ? 2.292 -7.620 2.358 1.00 82.31 92 ASP A C 1
ATOM 734 O O . ASP A 1 92 ? 1.954 -8.779 2.583 1.00 82.31 92 ASP A O 1
ATOM 738 N N . ILE A 1 93 ? 3.187 -6.989 3.121 1.00 82.69 93 ILE A N 1
ATOM 739 C CA . ILE A 1 93 ? 3.892 -7.611 4.252 1.00 82.69 93 ILE A CA 1
ATOM 740 C C . ILE A 1 93 ? 2.947 -7.799 5.452 1.00 82.69 93 ILE A C 1
ATOM 742 O O . ILE A 1 93 ? 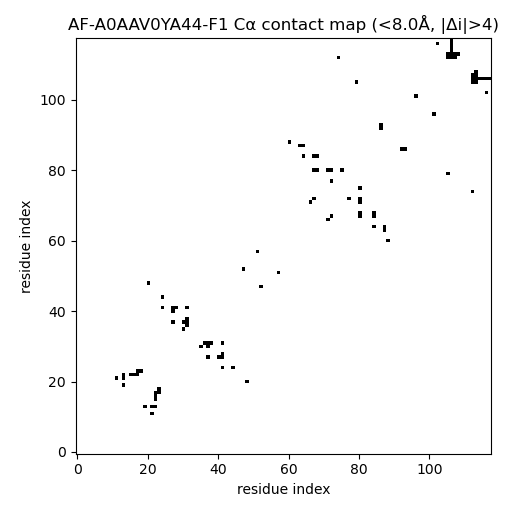3.006 -8.796 6.173 1.00 82.69 93 ILE A O 1
ATOM 746 N N . THR A 1 94 ? 2.024 -6.858 5.656 1.00 80.62 94 THR A N 1
ATOM 747 C CA . THR A 1 94 ? 1.080 -6.875 6.785 1.00 80.62 94 THR A CA 1
ATOM 748 C C . THR A 1 94 ? -0.074 -7.878 6.591 1.00 80.62 94 THR A C 1
ATOM 750 O O . THR A 1 94 ? -0.824 -8.144 7.531 1.00 80.62 94 THR A O 1
ATOM 753 N N . LEU A 1 95 ? -0.238 -8.482 5.404 1.00 78.75 95 LEU A N 1
ATOM 754 C CA . LEU A 1 95 ? -1.283 -9.485 5.143 1.00 78.75 95 LEU A CA 1
ATOM 755 C C . LEU A 1 95 ? -1.176 -10.711 6.058 1.00 78.75 95 LEU A C 1
ATOM 757 O O . LEU A 1 95 ? -2.207 -11.270 6.431 1.00 78.75 95 LEU A O 1
ATOM 761 N N . ASN A 1 96 ? 0.042 -11.078 6.462 1.00 81.31 96 ASN A N 1
ATOM 762 C CA . ASN A 1 96 ? 0.300 -12.237 7.318 1.00 81.31 96 ASN A CA 1
ATOM 763 C C . ASN A 1 96 ? 0.094 -11.952 8.817 1.00 81.31 96 ASN A C 1
ATOM 765 O O . ASN A 1 96 ? 0.241 -12.856 9.639 1.00 81.31 96 ASN A O 1
ATOM 769 N N . VAL A 1 97 ? -0.235 -10.713 9.196 1.00 84.50 97 VAL A N 1
ATOM 770 C CA . VAL A 1 97 ? -0.444 -10.324 10.595 1.00 84.50 97 VAL A CA 1
ATOM 771 C C . VAL A 1 97 ? -1.895 -10.574 11.011 1.00 84.50 97 VAL A C 1
ATOM 773 O O . VAL A 1 97 ? -2.841 -10.144 10.345 1.00 84.50 97 VAL A O 1
ATOM 776 N N . ASP A 1 98 ? -2.078 -11.216 12.169 1.00 86.00 98 ASP A N 1
ATOM 777 C CA . ASP A 1 98 ? -3.388 -11.420 12.796 1.00 86.00 98 ASP A CA 1
ATOM 778 C C . ASP A 1 98 ? -4.002 -10.080 13.232 1.00 86.00 98 ASP A C 1
ATOM 780 O O . ASP A 1 98 ? -3.755 -9.565 14.326 1.00 86.00 98 ASP A O 1
ATOM 784 N N . LYS A 1 99 ? -4.863 -9.523 12.378 1.00 85.50 99 LYS A N 1
ATOM 785 C CA . LYS A 1 99 ? -5.523 -8.228 12.617 1.00 85.50 99 LYS A CA 1
ATOM 786 C C . LYS A 1 99 ? -6.359 -8.216 13.896 1.00 85.50 99 LYS A C 1
ATOM 788 O O . LYS A 1 99 ? -6.435 -7.188 14.555 1.00 85.50 99 LYS A O 1
ATOM 793 N N . ILE A 1 100 ? -6.970 -9.345 14.254 1.00 85.81 100 ILE A N 1
ATOM 794 C CA . ILE A 1 100 ? -7.815 -9.462 15.452 1.00 85.81 100 ILE A CA 1
ATOM 795 C C . ILE A 1 100 ? -6.968 -9.304 16.719 1.00 85.81 100 ILE A C 1
ATOM 797 O O . ILE A 1 100 ? -7.338 -8.540 17.605 1.00 85.81 100 ILE A O 1
ATOM 801 N N . LYS A 1 101 ? -5.804 -9.965 16.774 1.00 86.69 101 LYS A N 1
ATOM 802 C CA . LYS A 1 101 ? -4.868 -9.836 17.901 1.00 86.69 101 LYS A CA 1
ATOM 803 C C . LYS A 1 101 ? -4.311 -8.419 17.992 1.00 86.69 101 LYS A C 1
ATOM 805 O O . LYS A 1 101 ? -4.309 -7.839 19.066 1.00 86.69 101 LYS A O 1
ATOM 810 N N . LEU A 1 102 ? -3.941 -7.835 16.850 1.00 86.75 102 LEU A N 1
ATOM 811 C CA . LEU A 1 102 ? -3.470 -6.452 16.778 1.00 86.75 102 LEU A CA 1
ATOM 812 C C . LEU A 1 102 ? -4.507 -5.458 17.331 1.00 86.75 102 LEU A C 1
ATOM 814 O O . LEU A 1 102 ? -4.154 -4.557 18.086 1.00 86.75 102 LEU A O 1
ATOM 818 N N . ILE A 1 103 ? -5.781 -5.606 16.955 1.00 86.56 103 ILE A N 1
ATOM 819 C CA . ILE A 1 103 ? -6.858 -4.735 17.443 1.00 86.56 103 ILE A CA 1
ATOM 820 C C . ILE A 1 103 ? -7.038 -4.902 18.953 1.00 86.56 103 ILE A C 1
ATOM 822 O O . ILE A 1 103 ? -7.164 -3.897 19.644 1.00 86.56 103 ILE A O 1
ATOM 826 N N . ASP A 1 104 ? -7.005 -6.134 19.464 1.00 87.62 104 ASP A N 1
ATOM 827 C CA . ASP A 1 104 ? -7.136 -6.414 20.898 1.00 87.62 104 ASP A CA 1
ATOM 828 C C . ASP A 1 104 ? -5.959 -5.834 21.711 1.00 87.62 104 ASP A C 1
ATOM 830 O O . ASP A 1 104 ? -6.153 -5.224 22.763 1.00 87.62 104 ASP A O 1
ATOM 834 N N . ASP A 1 105 ? -4.734 -5.925 21.188 1.00 87.31 105 ASP A N 1
ATOM 835 C CA . ASP A 1 105 ? -3.547 -5.331 21.814 1.00 87.31 105 ASP A CA 1
ATOM 836 C C . ASP A 1 105 ? -3.616 -3.797 21.834 1.00 87.31 105 ASP A C 1
ATOM 838 O O . ASP A 1 105 ? -3.318 -3.162 22.849 1.00 87.31 105 ASP A O 1
ATOM 842 N N . ILE A 1 106 ? -4.075 -3.184 20.739 1.00 85.12 106 ILE A N 1
ATOM 843 C CA . ILE A 1 106 ? -4.283 -1.733 20.658 1.00 85.12 106 ILE A CA 1
ATOM 844 C C . ILE A 1 106 ? -5.435 -1.291 21.577 1.00 85.12 106 ILE A C 1
ATOM 846 O O . ILE A 1 106 ? -5.344 -0.246 22.224 1.00 85.12 106 ILE A O 1
ATOM 850 N N . ALA A 1 107 ? -6.505 -2.080 21.673 1.00 86.19 107 ALA A N 1
ATOM 851 C CA . ALA A 1 107 ? -7.649 -1.802 22.532 1.00 86.19 107 ALA A CA 1
ATOM 852 C C . ALA A 1 107 ? -7.259 -1.799 24.017 1.00 86.19 107 ALA A C 1
ATOM 854 O O . ALA A 1 107 ? -7.744 -0.954 24.767 1.00 86.19 107 ALA A O 1
ATOM 855 N N . LYS A 1 108 ? -6.337 -2.676 24.437 1.00 86.25 108 LYS A N 1
ATOM 856 C CA . LYS A 1 108 ? -5.806 -2.731 25.814 1.00 86.25 108 LYS A CA 1
ATOM 857 C C . LYS A 1 108 ? -4.899 -1.555 26.189 1.00 86.25 108 LYS A C 1
ATOM 859 O O . LYS A 1 108 ? -4.678 -1.335 27.378 1.00 86.25 108 LYS A O 1
ATOM 864 N N . SER A 1 109 ? -4.393 -0.792 25.217 1.00 83.06 109 SER A N 1
ATOM 865 C CA . SER A 1 109 ? -3.495 0.348 25.468 1.00 83.06 109 SER A CA 1
ATOM 866 C C . SER A 1 109 ? -4.178 1.483 26.246 1.00 83.06 109 SER A C 1
ATOM 868 O O . SER A 1 109 ? -3.557 2.131 27.090 1.00 83.06 109 SER A O 1
ATOM 870 N N . SER A 1 110 ? -5.476 1.722 26.022 1.00 82.12 110 SER A N 1
ATOM 871 C CA . SER A 1 110 ? -6.211 2.746 26.767 1.00 82.12 110 SER A CA 1
ATOM 872 C C . SER A 1 110 ? -7.690 2.419 26.929 1.00 82.12 110 SER A C 1
ATOM 874 O O . SER A 1 110 ? -8.297 1.763 26.088 1.00 82.12 110 SER A O 1
ATOM 876 N N . LYS A 1 111 ? -8.298 2.960 27.992 1.00 80.12 111 LYS A N 1
ATOM 877 C CA . LYS A 1 111 ? -9.731 2.785 28.284 1.00 80.12 111 LYS A CA 1
ATOM 878 C C . LYS A 1 111 ? -10.627 3.321 27.159 1.00 80.12 111 LYS A C 1
ATOM 880 O O . LYS A 1 111 ? -11.650 2.718 26.848 1.00 80.12 111 LYS A O 1
ATOM 885 N N . GLU A 1 112 ? -10.227 4.429 26.534 1.00 81.81 112 GLU A N 1
ATOM 886 C CA . GLU A 1 112 ? -10.956 5.019 25.403 1.00 81.81 112 GLU A CA 1
ATOM 887 C C . GLU A 1 112 ? -10.843 4.155 24.143 1.00 81.81 112 GLU A C 1
ATOM 889 O O . GLU A 1 112 ? -11.822 3.973 23.424 1.00 81.81 112 GLU A O 1
ATOM 894 N N . MET A 1 113 ? -9.671 3.567 23.896 1.00 78.81 113 MET A N 1
ATOM 895 C CA . MET A 1 113 ? -9.442 2.676 22.758 1.00 78.81 113 MET A CA 1
ATOM 896 C C . MET A 1 113 ? -10.203 1.361 22.908 1.00 78.81 113 MET A C 1
ATOM 898 O O . MET A 1 113 ? -10.785 0.891 21.935 1.00 78.81 113 MET A O 1
ATOM 902 N N . THR A 1 114 ? -10.279 0.820 24.128 1.00 81.50 114 THR A N 1
ATOM 903 C CA . THR A 1 114 ? -11.135 -0.331 24.452 1.00 81.50 114 THR A CA 1
ATOM 904 C C . THR A 1 114 ? -12.583 -0.049 24.054 1.00 81.50 114 THR A C 1
ATOM 906 O O . THR A 1 114 ? -13.191 -0.845 23.356 1.00 81.50 114 THR A O 1
ATOM 909 N N . ARG A 1 115 ? -13.121 1.115 24.437 1.00 82.44 115 ARG A N 1
ATOM 910 C CA . ARG A 1 115 ? -14.511 1.501 24.157 1.00 82.44 115 ARG A CA 1
ATOM 911 C C . ARG A 1 115 ? -14.811 1.709 22.667 1.00 82.44 115 ARG A C 1
ATOM 913 O O . ARG A 1 115 ? -15.957 1.567 22.255 1.00 82.44 115 ARG A O 1
ATOM 920 N N . LEU A 1 116 ? -13.826 2.149 21.884 1.00 79.81 116 LEU A N 1
ATOM 921 C CA . LEU A 1 116 ? -14.012 2.474 20.465 1.00 79.81 116 LEU A CA 1
ATOM 922 C C . LEU A 1 116 ? -13.799 1.276 19.530 1.00 79.81 116 LEU A C 1
ATOM 924 O O . LEU A 1 116 ? -14.270 1.320 18.394 1.00 79.81 116 LEU A O 1
ATOM 928 N N . LEU A 1 117 ? -13.057 0.256 19.971 1.00 77.00 117 LEU A N 1
ATOM 929 C CA . LEU A 1 117 ? -12.643 -0.878 19.138 1.00 77.00 117 LEU A CA 1
ATOM 930 C C . LEU A 1 117 ? -13.299 -2.216 19.515 1.00 77.00 117 LEU A C 1
ATOM 932 O O . LEU A 1 117 ? -13.247 -3.133 18.694 1.00 77.00 117 LEU A O 1
ATOM 936 N N . ILE A 1 118 ? -13.894 -2.327 20.708 1.00 71.94 118 ILE A N 1
ATOM 937 C CA . ILE A 1 118 ? -14.631 -3.500 21.215 1.00 71.94 118 ILE A CA 1
ATOM 938 C C . ILE A 1 118 ? -16.102 -3.122 21.380 1.00 71.94 118 ILE A C 1
ATOM 940 O O . ILE A 1 118 ? -16.957 -3.927 20.950 1.00 71.94 118 ILE A O 1
#

Radius of gyration: 21.29 Å; Cα contacts (8 Å, |Δi|>4): 55; chains: 1; bounding box: 43×26×57 Å

Foldseek 3Di:
DDDDDDPPPPQPPDDDDPPDLSVVLVVLVVCCVVPVPSVVVNVVSVVVSVPPVDPPVVCVLVVVLCCLCPVCVVPDDPVPSVVVNVCSVPVVVCVPPDVVVVLVVQLVVDVVSVVVRD

Organism: NCBI:txid13131